Protein AF-A0A6H1ZLZ2-F1 (afdb_monomer_lite)

Radius of gyration: 14.37 Å; chains: 1; bounding box: 31×35×36 Å

Organism: NCBI:txid1070528

pLDDT: mean 92.05, std 7.66, range [61.09, 98.44]

Secondary structure (DSSP, 8-state):
--HHHHHTSSS--HHHHHHHHHHHT-TT--------SHHHHHHHHHHHHH-HHHHTTHHHHHHH-GGGHHHHHTHHHHHHHHHH-HHHHHHHHHHHHHHHHHHTT-EEEETTEEEETTTEEEE--

Structure (mmCIF, N/CA/C/O backbone):
data_AF-A0A6H1ZLZ2-F1
#
_entry.id   AF-A0A6H1ZLZ2-F1
#
loop_
_atom_site.group_PDB
_atom_site.id
_atom_site.type_symbol
_atom_site.label_atom_id
_atom_site.label_alt_id
_atom_site.label_comp_id
_atom_site.label_asym_id
_atom_site.label_entity_id
_atom_site.label_seq_id
_atom_site.pdbx_PDB_ins_code
_atom_site.Cartn_x
_atom_site.Cartn_y
_atom_site.Cartn_z
_atom_site.occupancy
_atom_site.B_iso_or_equiv
_atom_site.auth_seq_id
_atom_site.auth_comp_id
_atom_site.auth_asym_id
_atom_site.auth_atom_id
_atom_site.pdbx_PDB_model_num
ATOM 1 N N . MET A 1 1 ? 15.006 -2.082 -14.306 1.00 73.62 1 MET A N 1
ATOM 2 C CA . MET A 1 1 ? 15.284 -3.029 -13.199 1.00 73.62 1 MET A CA 1
ATOM 3 C C . MET A 1 1 ? 14.475 -4.294 -13.469 1.00 73.62 1 MET A C 1
ATOM 5 O O . MET A 1 1 ? 13.407 -4.161 -14.040 1.00 73.62 1 MET A O 1
ATOM 9 N N . ASN A 1 2 ? 14.964 -5.497 -13.156 1.00 89.00 2 ASN A N 1
ATOM 10 C CA . ASN A 1 2 ? 14.149 -6.720 -13.256 1.00 89.00 2 ASN A CA 1
ATOM 11 C C . ASN A 1 2 ? 13.244 -6.816 -12.007 1.00 89.00 2 ASN A C 1
ATOM 13 O O . ASN A 1 2 ? 13.766 -6.551 -10.922 1.00 89.00 2 ASN A O 1
ATOM 17 N N . PRO A 1 3 ? 11.953 -7.199 -12.106 1.00 87.44 3 PRO A N 1
ATOM 18 C CA . PRO A 1 3 ? 11.104 -7.479 -10.945 1.00 87.44 3 PRO A CA 1
ATOM 19 C C . PRO A 1 3 ? 11.759 -8.348 -9.868 1.00 87.44 3 PRO A C 1
ATOM 21 O O . PRO A 1 3 ? 11.570 -8.099 -8.680 1.00 87.44 3 PRO A O 1
ATOM 24 N N . ILE A 1 4 ? 12.569 -9.337 -10.252 1.00 89.88 4 ILE A N 1
ATOM 25 C CA . ILE A 1 4 ? 13.310 -10.182 -9.307 1.00 89.88 4 ILE A CA 1
ATOM 26 C C . ILE A 1 4 ? 14.272 -9.351 -8.440 1.00 89.88 4 ILE A C 1
ATOM 28 O O . ILE A 1 4 ? 14.399 -9.599 -7.247 1.00 89.88 4 ILE A O 1
ATOM 32 N N . ASN A 1 5 ? 14.903 -8.315 -8.997 1.00 90.19 5 ASN A N 1
ATOM 33 C CA . ASN A 1 5 ? 15.831 -7.473 -8.237 1.00 90.19 5 ASN A CA 1
ATOM 34 C C . ASN A 1 5 ? 15.117 -6.682 -7.137 1.00 90.19 5 ASN A C 1
ATOM 36 O O . ASN A 1 5 ? 15.742 -6.358 -6.130 1.00 90.19 5 ASN A O 1
ATOM 40 N N . TRP A 1 6 ? 13.831 -6.361 -7.333 1.00 92.31 6 TRP A N 1
ATOM 41 C CA . TRP A 1 6 ? 13.030 -5.741 -6.287 1.00 92.31 6 TRP A CA 1
ATOM 42 C C . TRP A 1 6 ? 12.853 -6.712 -5.126 1.00 92.31 6 TRP A C 1
ATOM 44 O O . TRP A 1 6 ? 13.272 -6.394 -4.022 1.00 92.31 6 TRP A O 1
ATOM 54 N N . ILE A 1 7 ? 12.313 -7.916 -5.369 1.00 90.38 7 ILE A N 1
ATOM 55 C CA . ILE A 1 7 ? 11.964 -8.862 -4.294 1.00 90.38 7 ILE A CA 1
ATOM 56 C C . ILE A 1 7 ? 13.180 -9.326 -3.473 1.00 90.38 7 ILE A C 1
ATOM 58 O O . ILE A 1 7 ? 13.039 -9.606 -2.282 1.00 90.38 7 ILE A O 1
ATOM 62 N N . THR A 1 8 ? 14.372 -9.358 -4.078 1.00 90.38 8 THR A N 1
ATOM 63 C CA . THR A 1 8 ? 15.643 -9.679 -3.404 1.00 90.38 8 THR A CA 1
ATOM 64 C C . THR A 1 8 ? 16.352 -8.461 -2.800 1.00 90.38 8 THR A C 1
ATOM 66 O O . THR A 1 8 ? 17.430 -8.606 -2.229 1.00 90.38 8 THR A O 1
ATOM 69 N N . GLY A 1 9 ? 15.809 -7.257 -2.979 1.00 89.94 9 GLY A N 1
ATOM 70 C CA . GLY A 1 9 ? 16.403 -6.001 -2.534 1.00 89.94 9 GLY A CA 1
ATOM 71 C C . GLY A 1 9 ? 16.010 -5.592 -1.112 1.00 89.94 9 GLY A C 1
ATOM 72 O O . GLY A 1 9 ? 15.078 -6.123 -0.504 1.00 89.94 9 GLY A O 1
ATOM 73 N N . ASN A 1 10 ? 16.708 -4.575 -0.601 1.00 90.00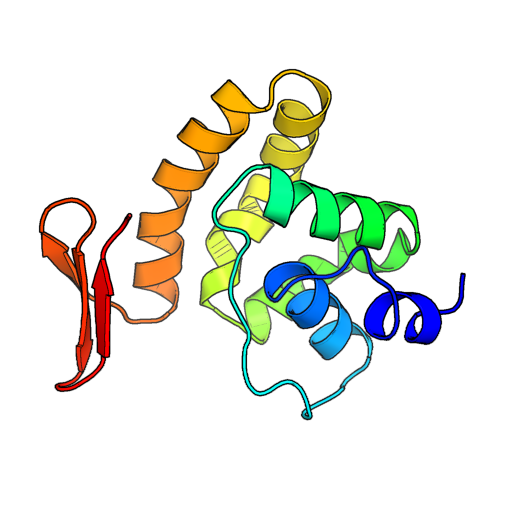 10 ASN A N 1
ATOM 74 C CA . ASN A 1 10 ? 16.496 -4.043 0.751 1.00 90.00 10 ASN A CA 1
ATOM 75 C C . ASN A 1 10 ? 15.359 -3.014 0.836 1.00 90.00 10 ASN A C 1
ATOM 77 O O . ASN A 1 10 ? 14.902 -2.703 1.930 1.00 90.00 10 ASN A O 1
ATOM 81 N N . ASP A 1 11 ? 14.890 -2.489 -0.298 1.00 90.56 11 ASP A N 1
ATOM 82 C CA . ASP A 1 11 ? 13.793 -1.515 -0.356 1.00 90.56 11 ASP A CA 1
ATOM 83 C C . ASP A 1 11 ? 12.421 -2.202 -0.475 1.00 90.56 11 ASP A C 1
ATOM 85 O O . ASP A 1 11 ? 11.548 -1.783 -1.228 1.00 90.56 11 ASP A O 1
ATOM 89 N N . THR A 1 12 ? 12.233 -3.309 0.248 1.00 92.00 12 THR A N 1
ATOM 90 C CA . THR A 1 12 ? 11.006 -4.116 0.208 1.00 92.00 12 THR A CA 1
ATOM 91 C C . THR A 1 12 ? 10.291 -4.159 1.550 1.00 92.00 12 THR A C 1
ATOM 93 O O . THR A 1 12 ? 10.847 -3.886 2.608 1.00 92.00 12 THR A O 1
ATOM 96 N N . GLY A 1 13 ? 9.013 -4.512 1.507 1.00 93.19 13 GLY A N 1
ATOM 97 C CA . GLY A 1 13 ? 8.192 -4.824 2.674 1.00 93.19 13 GLY A CA 1
ATOM 98 C C . GLY A 1 13 ? 6.923 -5.554 2.254 1.00 93.19 13 GLY A C 1
ATOM 99 O O . GLY A 1 13 ? 6.618 -5.589 1.061 1.00 93.19 13 GLY A O 1
ATOM 100 N N . ILE A 1 14 ? 6.201 -6.118 3.224 1.00 94.81 14 ILE A N 1
ATOM 101 C CA . ILE A 1 14 ? 5.021 -6.981 3.022 1.00 94.81 14 ILE A CA 1
ATOM 102 C C . ILE A 1 14 ? 4.070 -6.427 1.946 1.00 94.81 14 ILE A C 1
ATOM 104 O O . ILE A 1 14 ? 3.748 -7.131 0.994 1.00 94.81 14 ILE A O 1
ATOM 108 N N . SER A 1 15 ? 3.723 -5.142 2.017 1.00 96.00 15 SER A N 1
ATOM 109 C CA . SER A 1 15 ? 2.822 -4.494 1.058 1.00 96.00 15 SER A CA 1
ATOM 110 C C . SER A 1 15 ? 3.360 -4.431 -0.374 1.00 96.00 15 SER A C 1
ATOM 112 O O . SER A 1 15 ? 2.693 -4.857 -1.314 1.00 96.00 15 SER A O 1
ATOM 114 N N . SER A 1 16 ? 4.605 -3.991 -0.566 1.00 96.38 16 SER A N 1
ATOM 115 C CA . SER A 1 16 ? 5.234 -3.984 -1.899 1.00 96.38 16 SER A CA 1
ATOM 116 C C . SER A 1 16 ? 5.412 -5.400 -2.466 1.00 96.38 16 SER A C 1
ATOM 118 O O . SER A 1 16 ? 5.323 -5.608 -3.675 1.00 96.38 16 SER A O 1
ATOM 120 N N . LYS A 1 17 ? 5.641 -6.386 -1.587 1.00 95.31 17 LYS A N 1
ATOM 121 C CA . LYS A 1 17 ? 5.766 -7.796 -1.956 1.00 95.31 17 LYS A CA 1
ATOM 122 C C . LYS A 1 17 ? 4.422 -8.370 -2.396 1.00 95.31 17 LYS A C 1
ATOM 124 O O . LYS A 1 17 ? 4.404 -9.131 -3.352 1.00 95.31 17 LYS A O 1
ATOM 129 N N . ALA A 1 18 ? 3.316 -7.954 -1.779 1.00 95.81 18 ALA A N 1
ATOM 130 C CA . ALA A 1 18 ? 1.975 -8.352 -2.197 1.00 95.81 18 ALA A CA 1
ATOM 131 C C . ALA A 1 18 ? 1.665 -7.910 -3.639 1.00 95.81 18 ALA A C 1
ATOM 133 O O . ALA A 1 18 ? 1.261 -8.745 -4.447 1.00 95.81 18 ALA A O 1
ATOM 134 N N . ILE A 1 19 ? 1.948 -6.647 -3.999 1.00 96.62 19 ILE A N 1
ATOM 135 C CA . ILE A 1 19 ? 1.817 -6.164 -5.390 1.00 96.62 19 ILE A CA 1
ATOM 136 C C . ILE A 1 19 ? 2.659 -7.030 -6.327 1.00 96.62 19 ILE A C 1
ATOM 138 O O . ILE A 1 19 ? 2.157 -7.535 -7.327 1.00 96.62 19 ILE A O 1
ATOM 142 N N . TRP A 1 20 ? 3.937 -7.225 -5.991 1.00 96.12 20 TRP A N 1
ATOM 143 C CA . TRP A 1 20 ? 4.847 -8.037 -6.794 1.00 96.12 20 TRP A CA 1
ATOM 144 C C . TRP A 1 20 ? 4.323 -9.468 -6.987 1.00 96.12 20 TRP A C 1
ATOM 146 O O . TRP A 1 20 ? 4.366 -9.978 -8.103 1.00 96.12 20 TRP A O 1
ATOM 156 N N . SER A 1 21 ? 3.786 -10.092 -5.933 1.00 94.69 21 SER A N 1
ATOM 157 C CA . SER A 1 21 ? 3.250 -11.459 -5.967 1.00 94.69 21 SER A CA 1
ATOM 158 C C . SER A 1 21 ? 2.142 -11.591 -6.999 1.00 94.69 21 SER A C 1
ATOM 160 O O . SER A 1 21 ? 2.200 -12.471 -7.854 1.00 94.69 21 SER A O 1
ATOM 162 N N . VAL A 1 22 ? 1.173 -10.672 -6.959 1.00 95.50 22 VAL A N 1
ATOM 163 C CA . VAL A 1 22 ? 0.041 -10.655 -7.891 1.00 95.50 22 VAL A CA 1
ATOM 164 C C . VAL A 1 22 ? 0.525 -10.407 -9.318 1.00 95.50 22 VAL A C 1
ATOM 166 O O . VAL A 1 22 ? 0.183 -11.164 -10.222 1.00 95.50 22 VAL A O 1
ATOM 169 N N . MET A 1 23 ? 1.385 -9.404 -9.525 1.00 96.19 23 MET A N 1
ATOM 170 C CA . MET A 1 23 ? 1.870 -9.046 -10.865 1.00 96.19 23 MET A CA 1
ATOM 171 C C . MET A 1 23 ? 2.699 -10.152 -11.518 1.00 96.19 23 MET A C 1
ATOM 173 O O . MET A 1 23 ? 2.687 -10.283 -12.743 1.00 96.19 23 MET A O 1
ATOM 177 N N . MET A 1 24 ? 3.404 -10.942 -10.708 1.00 94.19 24 MET A N 1
ATOM 178 C CA . MET A 1 24 ? 4.229 -12.059 -11.161 1.00 94.19 24 MET A CA 1
ATOM 179 C C . MET A 1 24 ? 3.481 -13.399 -11.191 1.00 94.19 24 MET A C 1
ATOM 181 O O . MET A 1 24 ? 4.073 -14.390 -11.615 1.00 94.19 24 MET A O 1
ATOM 185 N N . GLY A 1 25 ? 2.221 -13.455 -10.740 1.00 92.44 25 GLY A N 1
ATOM 186 C CA . GLY A 1 25 ? 1.483 -14.714 -10.581 1.00 92.44 25 GLY A CA 1
ATOM 187 C C . GLY A 1 25 ? 2.177 -15.687 -9.623 1.00 92.44 25 GLY A C 1
ATOM 188 O O . GLY A 1 25 ? 2.162 -16.896 -9.843 1.00 92.44 25 GLY A O 1
ATOM 189 N N . ALA A 1 26 ? 2.872 -15.161 -8.613 1.00 84.56 26 ALA A N 1
ATOM 190 C CA . ALA A 1 26 ? 3.605 -15.956 -7.643 1.00 84.56 26 ALA A CA 1
ATOM 191 C C . ALA A 1 26 ? 2.707 -16.267 -6.439 1.00 84.56 26 ALA A C 1
ATOM 193 O O . ALA A 1 26 ? 2.398 -15.379 -5.648 1.00 84.56 26 ALA A O 1
ATOM 194 N N . ASP A 1 27 ? 2.363 -17.540 -6.252 1.00 70.00 27 ASP A N 1
ATOM 195 C CA . ASP A 1 27 ? 1.579 -18.020 -5.099 1.00 70.00 27 ASP A CA 1
ATOM 196 C C . ASP A 1 27 ? 2.423 -18.186 -3.816 1.00 70.00 27 ASP A C 1
ATOM 198 O O . ASP A 1 27 ? 1.971 -18.734 -2.813 1.00 70.00 27 ASP A O 1
ATOM 202 N N . THR A 1 28 ? 3.694 -17.774 -3.840 1.00 61.09 28 THR A N 1
ATOM 203 C CA . THR A 1 28 ? 4.691 -18.162 -2.830 1.00 61.09 28 THR A CA 1
ATOM 204 C C . THR A 1 28 ? 4.800 -17.216 -1.638 1.00 61.09 28 THR A C 1
ATOM 206 O O . THR A 1 28 ? 5.519 -17.530 -0.687 1.00 61.09 28 THR A O 1
ATOM 209 N N . ILE A 1 29 ? 4.126 -16.064 -1.655 1.00 68.62 29 ILE A N 1
ATOM 210 C CA . ILE A 1 29 ? 4.210 -15.090 -0.561 1.00 68.62 29 ILE A CA 1
ATOM 211 C C . ILE A 1 29 ? 3.082 -15.356 0.436 1.00 68.62 29 ILE A C 1
ATOM 213 O O . ILE A 1 29 ? 1.930 -15.008 0.198 1.00 68.62 29 ILE A O 1
ATOM 217 N N . SER A 1 30 ? 3.438 -15.982 1.563 1.00 69.44 30 SER A N 1
ATOM 218 C CA . SER A 1 30 ? 2.497 -16.356 2.628 1.00 69.44 30 SER A CA 1
ATOM 219 C C . SER A 1 30 ? 1.902 -15.156 3.365 1.00 69.44 30 SER A C 1
ATOM 221 O O . SER A 1 30 ? 0.764 -15.227 3.820 1.00 69.44 30 SER A O 1
ATOM 223 N N . ASP A 1 31 ? 2.658 -14.059 3.456 1.00 80.56 31 ASP A N 1
ATOM 224 C CA . ASP A 1 31 ? 2.264 -12.862 4.195 1.00 80.56 31 ASP A CA 1
ATOM 225 C C . ASP A 1 31 ? 2.019 -11.708 3.225 1.00 80.56 31 ASP A C 1
ATOM 227 O O . ASP A 1 31 ? 2.951 -11.142 2.645 1.00 80.56 31 ASP A O 1
ATOM 231 N N . THR A 1 32 ? 0.749 -11.345 3.065 1.00 89.31 32 THR A N 1
ATOM 232 C CA . THR A 1 32 ? 0.317 -10.178 2.295 1.00 89.31 32 THR A CA 1
ATOM 233 C C . THR A 1 32 ? -0.478 -9.247 3.197 1.00 89.31 32 THR A C 1
ATOM 235 O O . THR A 1 32 ? -1.285 -9.679 4.017 1.00 89.31 32 THR A O 1
ATOM 238 N N . ASP A 1 33 ? -0.227 -7.950 3.070 1.00 93.81 33 ASP A N 1
ATOM 239 C CA . ASP A 1 33 ? -0.979 -6.924 3.780 1.00 93.81 33 ASP A CA 1
ATOM 240 C C . ASP A 1 33 ? -0.898 -5.600 3.014 1.00 93.81 33 ASP A C 1
ATOM 242 O O . ASP A 1 33 ? -0.036 -5.425 2.153 1.00 93.81 33 ASP A O 1
ATOM 246 N N . VAL A 1 34 ? -1.804 -4.680 3.310 1.00 96.50 34 VAL A N 1
ATOM 247 C CA . VAL A 1 34 ? -1.787 -3.304 2.804 1.00 96.50 34 VAL A CA 1
ATOM 248 C C . VAL A 1 34 ? -0.668 -2.486 3.468 1.00 96.50 34 VAL A C 1
ATOM 250 O O . VAL A 1 34 ? -0.168 -2.884 4.522 1.00 96.50 34 VAL A O 1
ATOM 253 N N . PRO A 1 35 ? -0.217 -1.358 2.885 1.00 97.19 35 PRO A N 1
ATOM 254 C CA . PRO A 1 35 ? 0.692 -0.453 3.587 1.00 97.19 35 PRO A CA 1
ATOM 255 C C . PRO A 1 35 ? 0.00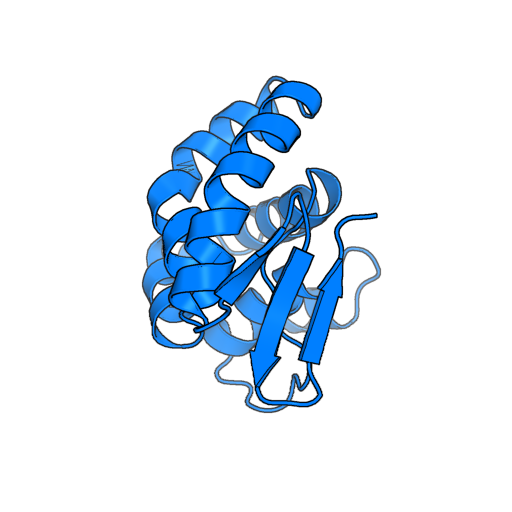1 0.183 4.804 1.00 97.19 35 PRO A C 1
ATOM 257 O O . PRO A 1 35 ? -1.088 0.727 4.666 1.00 97.19 35 PRO A O 1
ATOM 260 N N . HIS A 1 36 ? 0.623 0.147 5.986 1.00 94.44 36 HIS A N 1
ATOM 261 C CA . HIS A 1 36 ? 0.033 0.701 7.219 1.00 94.44 36 HIS A CA 1
ATOM 262 C C . HIS A 1 36 ? 0.484 2.134 7.507 1.00 94.44 36 HIS A C 1
ATOM 264 O O . HIS A 1 36 ? -0.189 2.860 8.238 1.00 94.44 36 HIS A O 1
ATOM 270 N N . ASP A 1 37 ? 1.608 2.549 6.925 1.00 95.62 37 ASP A N 1
ATOM 271 C CA . ASP A 1 37 ? 2.187 3.874 7.115 1.00 95.62 37 ASP A CA 1
ATOM 272 C C . ASP A 1 37 ? 2.794 4.453 5.810 1.00 95.62 37 ASP A C 1
ATOM 274 O O . ASP A 1 37 ? 2.927 3.749 4.798 1.00 95.62 37 ASP A O 1
ATOM 278 N N . PRO A 1 38 ? 3.178 5.745 5.795 1.00 97.06 38 PRO A N 1
ATOM 279 C CA . PRO A 1 38 ? 3.832 6.372 4.648 1.00 97.06 38 PRO A CA 1
ATOM 280 C C . PRO A 1 38 ? 5.121 5.691 4.176 1.00 97.06 38 PRO A C 1
ATOM 282 O O . PRO A 1 38 ? 5.464 5.793 2.997 1.00 97.06 38 PRO A O 1
ATOM 285 N N . ALA A 1 39 ? 5.867 5.016 5.055 1.00 96.50 39 ALA A N 1
ATOM 286 C CA . ALA A 1 39 ? 7.089 4.318 4.671 1.00 96.50 39 ALA A CA 1
ATOM 287 C C . ALA A 1 39 ? 6.763 3.019 3.918 1.00 96.50 39 ALA A C 1
ATOM 289 O O . ALA A 1 39 ? 7.407 2.719 2.906 1.00 96.50 39 ALA A O 1
ATOM 290 N N . ASP A 1 40 ? 5.747 2.278 4.364 1.00 97.12 40 ASP A N 1
ATOM 291 C CA . ASP A 1 40 ? 5.179 1.127 3.665 1.00 97.12 40 ASP A CA 1
ATOM 292 C C . ASP A 1 40 ? 4.625 1.528 2.297 1.00 97.12 40 ASP A C 1
ATOM 294 O O . ASP A 1 40 ? 4.920 0.876 1.288 1.00 97.12 40 ASP A O 1
ATOM 298 N N . PHE A 1 41 ? 3.849 2.617 2.251 1.00 98.06 41 PHE A N 1
ATOM 299 C CA . PHE A 1 41 ? 3.327 3.157 0.999 1.00 98.06 41 PHE A CA 1
ATOM 300 C C . PHE A 1 41 ? 4.464 3.587 0.075 1.00 98.06 41 PHE A C 1
ATOM 302 O O . PHE A 1 41 ? 4.466 3.233 -1.099 1.00 98.06 41 PHE A O 1
ATOM 30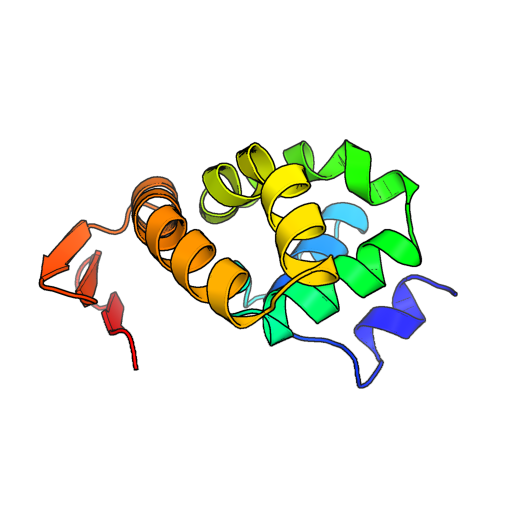9 N N . GLY A 1 42 ? 5.487 4.258 0.607 1.00 97.56 42 GLY A N 1
ATOM 310 C CA . GLY A 1 42 ? 6.651 4.695 -0.157 1.00 97.56 42 GLY A CA 1
ATOM 311 C C . GLY A 1 42 ? 7.374 3.552 -0.872 1.00 97.56 42 GLY A C 1
ATOM 312 O O . GLY A 1 42 ? 7.824 3.730 -2.005 1.00 97.56 42 GLY A O 1
ATOM 313 N N . ARG A 1 43 ? 7.447 2.360 -0.262 1.00 97.88 43 ARG A N 1
ATOM 314 C CA . ARG A 1 43 ? 7.995 1.164 -0.928 1.00 97.88 43 ARG A CA 1
ATOM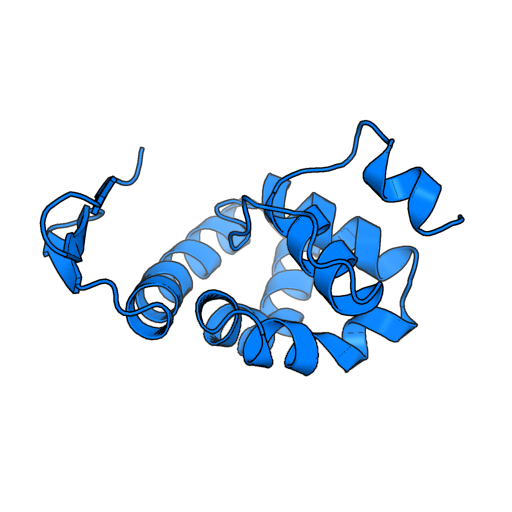 315 C C . ARG A 1 43 ? 7.102 0.701 -2.079 1.00 97.88 43 ARG A C 1
ATOM 317 O O . ARG A 1 43 ? 7.608 0.416 -3.159 1.00 97.88 43 ARG A O 1
ATOM 324 N N . CYS A 1 44 ? 5.782 0.688 -1.895 1.00 98.00 44 CYS A N 1
ATOM 325 C CA . CYS A 1 44 ? 4.840 0.378 -2.977 1.00 98.00 44 CYS A CA 1
ATOM 326 C C . CYS A 1 44 ? 4.927 1.400 -4.121 1.00 98.00 44 CYS A C 1
ATOM 328 O O . CYS A 1 44 ? 5.000 1.029 -5.288 1.00 98.00 44 CYS A O 1
ATOM 330 N N . TYR A 1 45 ? 4.981 2.686 -3.784 1.00 97.94 45 TYR A N 1
ATOM 331 C CA . TYR A 1 45 ? 5.111 3.786 -4.732 1.00 97.94 45 TYR A CA 1
ATOM 332 C C . TYR A 1 45 ? 6.389 3.661 -5.571 1.00 97.94 45 TYR A C 1
ATOM 334 O O . TYR A 1 45 ? 6.331 3.715 -6.799 1.00 97.94 45 TYR A O 1
ATOM 342 N N . ARG A 1 46 ? 7.548 3.424 -4.940 1.00 97.44 46 ARG A N 1
ATOM 343 C CA . ARG A 1 46 ? 8.820 3.243 -5.660 1.00 97.44 46 ARG A CA 1
ATOM 344 C C . ARG A 1 46 ? 8.815 2.002 -6.551 1.00 97.44 46 ARG A C 1
ATOM 346 O O . ARG A 1 46 ? 9.324 2.083 -7.667 1.00 97.44 46 ARG A O 1
ATOM 353 N N . LEU A 1 47 ? 8.186 0.905 -6.117 1.00 97.50 47 LEU A N 1
ATOM 354 C CA . LEU A 1 47 ? 7.974 -0.265 -6.973 1.00 97.50 47 LEU A CA 1
ATOM 355 C C . LEU A 1 47 ? 7.198 0.111 -8.243 1.00 97.50 47 LEU A C 1
ATOM 357 O O . LEU A 1 47 ? 7.642 -0.188 -9.347 1.00 97.50 47 LEU A O 1
ATOM 361 N N . LEU A 1 48 ? 6.065 0.798 -8.101 1.00 97.75 48 LEU A N 1
ATOM 362 C CA . LEU A 1 48 ? 5.214 1.169 -9.236 1.00 97.75 48 LEU A CA 1
ATOM 363 C C . LEU A 1 48 ? 5.843 2.242 -10.132 1.00 97.75 48 LEU A C 1
ATOM 365 O O . LEU A 1 48 ? 5.561 2.277 -11.324 1.00 97.75 48 LEU A O 1
ATOM 369 N N . LYS A 1 49 ? 6.744 3.083 -9.612 1.00 96.62 49 LYS A N 1
ATOM 370 C CA . LYS A 1 49 ? 7.565 3.970 -10.454 1.00 96.62 49 LYS A CA 1
ATOM 371 C C . LYS A 1 49 ? 8.586 3.203 -11.294 1.00 96.62 49 LYS A C 1
ATOM 373 O O . LYS A 1 49 ? 8.912 3.649 -12.390 1.00 96.62 49 LYS A O 1
ATOM 378 N N . LEU A 1 50 ? 9.095 2.073 -10.797 1.00 96.31 50 LEU A N 1
ATOM 379 C CA . LEU A 1 50 ? 10.003 1.205 -11.553 1.00 96.31 50 LEU A CA 1
ATOM 380 C C . LEU A 1 50 ? 9.271 0.361 -12.606 1.00 96.31 50 LEU A C 1
ATOM 382 O O . LEU A 1 50 ? 9.877 0.051 -13.632 1.00 96.31 50 LEU A O 1
ATOM 386 N N . PHE A 1 51 ? 8.004 0.021 -12.355 1.00 96.31 51 PHE A N 1
ATOM 387 C CA . PHE A 1 51 ? 7.135 -0.782 -13.226 1.00 96.31 51 PHE A CA 1
ATOM 388 C C . PHE A 1 51 ? 5.783 -0.072 -13.439 1.00 96.31 51 PHE A C 1
ATOM 390 O O . PHE A 1 51 ? 4.763 -0.485 -12.874 1.00 96.31 51 PHE A O 1
ATOM 397 N N . PRO A 1 52 ? 5.753 1.034 -14.206 1.00 96.44 52 PRO A N 1
ATOM 398 C CA . PRO A 1 52 ? 4.559 1.869 -14.364 1.00 96.44 52 PRO A CA 1
ATOM 399 C C . PRO A 1 52 ? 3.369 1.127 -14.983 1.00 96.44 52 PRO A C 1
ATOM 401 O O . PRO A 1 52 ? 2.220 1.484 -14.733 1.00 96.44 52 PRO A O 1
ATOM 404 N N . GLU A 1 53 ? 3.606 0.060 -15.742 1.00 96.50 53 GLU A N 1
ATOM 405 C CA . GLU A 1 53 ? 2.560 -0.798 -16.294 1.00 96.50 53 GLU A CA 1
ATOM 406 C C . GLU A 1 53 ? 1.743 -1.530 -15.215 1.00 96.50 53 GLU A C 1
ATOM 408 O O . GLU A 1 53 ? 0.594 -1.895 -15.458 1.00 96.50 53 GLU A O 1
ATOM 413 N N . TRP A 1 54 ? 2.286 -1.711 -14.007 1.00 97.81 54 TRP A N 1
ATOM 414 C CA . TRP A 1 54 ? 1.572 -2.340 -12.888 1.00 97.81 54 TRP A CA 1
ATOM 415 C C . TRP A 1 54 ? 0.636 -1.374 -12.170 1.00 97.81 54 TRP A C 1
ATOM 417 O O . TRP A 1 54 ? -0.341 -1.799 -11.558 1.00 97.81 54 TRP A O 1
ATOM 427 N N . ARG A 1 55 ? 0.886 -0.065 -12.270 1.00 97.38 55 ARG A N 1
ATOM 428 C CA . ARG A 1 55 ? 0.074 0.961 -11.606 1.00 97.38 55 ARG A CA 1
ATOM 429 C C . ARG A 1 55 ? -1.383 0.948 -12.077 1.00 97.38 55 ARG A C 1
ATOM 431 O O . ARG A 1 55 ? -2.281 1.172 -11.269 1.00 97.38 55 ARG A O 1
ATOM 438 N N . ASN A 1 56 ? -1.604 0.644 -13.356 1.00 95.06 56 ASN A N 1
ATOM 439 C CA . ASN A 1 56 ? -2.934 0.520 -13.968 1.00 95.06 56 ASN A CA 1
ATOM 440 C C . ASN A 1 56 ? -3.573 -0.860 -13.757 1.00 95.06 56 ASN A C 1
ATOM 442 O O . ASN A 1 56 ? -4.689 -1.094 -14.204 1.00 95.06 56 ASN A O 1
ATOM 446 N N . ARG A 1 57 ? -2.856 -1.782 -13.109 1.00 98.00 57 ARG A N 1
ATOM 447 C CA . ARG A 1 57 ? -3.292 -3.155 -12.836 1.00 98.00 57 ARG A CA 1
ATOM 448 C C . ARG A 1 57 ? -3.544 -3.394 -11.351 1.00 98.00 57 ARG A C 1
ATOM 450 O O . ARG A 1 57 ? -3.793 -4.522 -10.952 1.00 98.00 57 ARG A O 1
ATOM 457 N N . LEU A 1 58 ? -3.490 -2.356 -10.513 1.00 98.19 58 LEU A N 1
ATOM 458 C CA . LEU A 1 58 ? -3.733 -2.490 -9.074 1.00 98.19 58 LEU A CA 1
ATOM 459 C C . LEU A 1 58 ? -5.115 -3.076 -8.744 1.00 98.19 58 LEU A C 1
ATOM 461 O O . LEU A 1 58 ? -5.267 -3.699 -7.696 1.00 98.19 58 LEU A O 1
ATOM 465 N N . ASP A 1 59 ? -6.083 -2.978 -9.655 1.00 97.88 59 ASP A N 1
ATOM 466 C CA . ASP A 1 59 ? -7.370 -3.668 -9.535 1.00 97.88 59 ASP A CA 1
ATOM 467 C C . ASP A 1 59 ? -7.219 -5.199 -9.466 1.00 97.88 59 ASP A C 1
ATOM 469 O O . ASP A 1 59 ? -7.981 -5.858 -8.762 1.00 97.88 59 ASP A O 1
ATOM 473 N N . GLU A 1 60 ? -6.200 -5.781 -10.110 1.00 97.81 60 GLU A N 1
ATOM 474 C CA . GLU A 1 60 ? -5.868 -7.208 -9.978 1.00 97.81 60 GLU A CA 1
ATOM 475 C C . GLU A 1 60 ? -5.420 -7.542 -8.548 1.00 97.81 60 GLU A C 1
ATOM 477 O O . GLU A 1 60 ? -5.753 -8.604 -8.022 1.00 97.81 60 GLU A O 1
ATOM 482 N N . VAL A 1 61 ? -4.712 -6.617 -7.886 1.00 96.81 61 VAL A N 1
ATOM 483 C CA . VAL A 1 61 ? -4.299 -6.772 -6.482 1.00 96.81 61 VAL A CA 1
ATOM 484 C C . VAL A 1 61 ? -5.517 -6.717 -5.570 1.00 96.81 61 VAL A C 1
ATOM 486 O O . VAL A 1 61 ? -5.655 -7.574 -4.704 1.00 96.81 61 VAL A O 1
ATOM 489 N N . ALA A 1 62 ? -6.427 -5.764 -5.784 1.00 96.88 62 ALA A N 1
ATOM 490 C CA . ALA A 1 62 ? -7.675 -5.675 -5.026 1.00 96.88 62 ALA A CA 1
ATOM 491 C C . ALA A 1 62 ? -8.591 -6.891 -5.240 1.00 96.88 62 ALA A C 1
ATOM 493 O O . ALA A 1 62 ? -9.247 -7.336 -4.298 1.00 96.88 62 ALA A O 1
ATOM 494 N N . ALA A 1 63 ? -8.619 -7.449 -6.453 1.00 95.81 63 ALA A N 1
ATOM 495 C CA . ALA A 1 63 ? -9.378 -8.656 -6.761 1.00 95.81 63 ALA A CA 1
ATOM 496 C C . ALA A 1 63 ? -8.801 -9.898 -6.062 1.00 95.81 63 ALA A C 1
ATOM 498 O O . ALA A 1 63 ? -9.560 -10.713 -5.539 1.00 95.81 63 ALA A O 1
ATOM 499 N N . ALA A 1 64 ? -7.472 -10.035 -6.027 1.00 94.56 64 ALA A N 1
ATOM 500 C CA . ALA A 1 64 ? -6.797 -11.144 -5.353 1.00 94.56 64 ALA A CA 1
ATOM 501 C C . ALA A 1 64 ? -6.801 -11.001 -3.820 1.00 94.56 64 ALA A C 1
ATOM 503 O O . ALA A 1 64 ? -6.889 -11.995 -3.101 1.00 94.56 64 ALA A O 1
ATOM 504 N N . LEU A 1 65 ? -6.707 -9.768 -3.316 1.00 94.19 65 LEU A N 1
ATOM 505 C CA . LEU A 1 65 ? -6.569 -9.431 -1.902 1.00 94.19 65 LEU A CA 1
ATOM 506 C C . LEU A 1 65 ? -7.611 -8.362 -1.530 1.00 94.19 65 LEU A C 1
ATOM 508 O O . LEU A 1 65 ? -7.297 -7.171 -1.572 1.00 94.19 65 LEU A O 1
ATOM 512 N N . PRO A 1 66 ? -8.831 -8.744 -1.103 1.00 95.12 66 PRO A N 1
ATOM 513 C CA . PRO A 1 66 ? -9.926 -7.798 -0.857 1.00 95.12 66 PRO A CA 1
ATOM 514 C C . PRO A 1 66 ? -9.575 -6.640 0.088 1.00 95.12 66 PRO A C 1
ATOM 516 O O . PRO A 1 66 ? -10.074 -5.528 -0.084 1.00 95.12 66 PRO A O 1
ATOM 519 N N . LYS A 1 67 ? -8.649 -6.871 1.033 1.00 95.88 67 LYS A N 1
ATOM 520 C CA . LYS A 1 67 ? -8.097 -5.844 1.932 1.00 95.88 67 LYS A CA 1
ATOM 521 C C . LYS A 1 67 ? -7.561 -4.612 1.193 1.00 95.88 67 LYS A C 1
ATOM 523 O O . LYS A 1 67 ? -7.612 -3.517 1.737 1.00 95.88 67 LYS A O 1
ATOM 528 N N . TRP A 1 68 ? -7.054 -4.779 -0.029 1.00 97.88 68 TRP A N 1
ATOM 529 C CA . TRP A 1 68 ? -6.469 -3.711 -0.843 1.00 97.88 68 TRP A CA 1
ATOM 530 C C . TRP A 1 68 ? -7.502 -2.800 -1.508 1.00 97.88 68 TRP A C 1
ATOM 532 O O . TRP A 1 68 ? -7.149 -1.683 -1.881 1.00 97.88 68 TRP A O 1
ATOM 542 N N . GLY A 1 69 ? -8.761 -3.232 -1.642 1.00 98.00 69 GLY A N 1
ATOM 543 C CA . GLY A 1 69 ? -9.792 -2.513 -2.400 1.00 98.00 69 GLY A CA 1
ATOM 544 C C . GLY A 1 69 ? -9.904 -1.018 -2.068 1.00 98.00 69 GLY A C 1
ATOM 545 O O . GLY A 1 69 ? -9.801 -0.197 -2.981 1.00 98.00 69 GLY A O 1
ATOM 546 N N . PRO A 1 70 ? -10.050 -0.627 -0.788 1.00 98.38 70 PRO A N 1
ATOM 547 C CA . PRO A 1 70 ? -10.171 0.785 -0.419 1.00 98.38 70 PRO A CA 1
ATOM 548 C C . PRO A 1 70 ? -8.926 1.621 -0.735 1.00 98.38 70 PRO A C 1
ATOM 550 O O . PRO A 1 70 ? -9.056 2.764 -1.163 1.00 98.38 70 PRO A O 1
ATOM 553 N N . MET A 1 71 ? -7.720 1.067 -0.578 1.00 98.31 71 MET A N 1
ATOM 554 C CA . MET A 1 71 ? -6.485 1.787 -0.917 1.00 98.31 71 MET A CA 1
ATOM 555 C C . MET A 1 71 ? -6.256 1.884 -2.421 1.00 98.31 71 MET A C 1
ATOM 557 O O . MET A 1 71 ? -5.776 2.909 -2.889 1.00 98.31 71 MET A O 1
ATOM 561 N N . VAL A 1 72 ? -6.609 0.850 -3.188 1.00 98.31 72 VAL A N 1
ATOM 562 C CA . VAL A 1 72 ? -6.543 0.896 -4.657 1.00 98.31 72 VAL A CA 1
ATOM 563 C C . VAL A 1 72 ? -7.506 1.951 -5.199 1.00 98.31 72 VAL A C 1
ATOM 565 O O . VAL A 1 72 ? -7.114 2.746 -6.052 1.00 98.31 72 VAL A O 1
ATOM 568 N N . ARG A 1 73 ? -8.720 2.034 -4.640 1.00 98.38 73 ARG A N 1
ATOM 569 C CA . ARG A 1 73 ? -9.703 3.074 -4.975 1.00 98.38 73 ARG A CA 1
ATOM 570 C C . ARG A 1 73 ? -9.151 4.488 -4.771 1.00 98.38 73 ARG A C 1
ATOM 572 O O . ARG A 1 73 ? -9.363 5.347 -5.617 1.00 98.38 73 ARG A O 1
ATOM 579 N N . GLU A 1 74 ? -8.436 4.721 -3.673 1.00 98.44 74 GLU A N 1
ATOM 580 C CA . GLU A 1 74 ? -7.891 6.038 -3.310 1.00 98.44 74 GLU A CA 1
ATOM 581 C C . GLU A 1 74 ? -6.417 6.232 -3.698 1.00 98.44 74 GLU A C 1
ATOM 583 O O . GLU A 1 74 ? -5.759 7.159 -3.217 1.00 98.44 74 GLU A O 1
ATOM 588 N N . TRP A 1 75 ? -5.866 5.367 -4.552 1.00 98.44 75 TRP A N 1
ATOM 589 C CA . TRP A 1 75 ? -4.421 5.305 -4.759 1.00 98.44 75 TRP A CA 1
ATOM 590 C C . TRP A 1 75 ? -3.836 6.621 -5.283 1.00 98.44 75 TRP A C 1
ATOM 592 O O . TRP A 1 75 ? -2.803 7.071 -4.796 1.00 98.44 75 TRP A O 1
ATOM 602 N N . GLU A 1 76 ? -4.508 7.277 -6.233 1.00 98.06 76 GLU A N 1
ATOM 603 C CA . GLU A 1 76 ? -4.071 8.577 -6.770 1.00 98.06 76 GLU A CA 1
ATOM 604 C C . GLU A 1 76 ? -4.027 9.664 -5.682 1.00 98.06 76 GLU A C 1
ATOM 606 O O . GLU A 1 76 ? -3.067 10.435 -5.599 1.00 98.06 76 GLU A O 1
ATOM 611 N N . THR A 1 77 ? -5.020 9.684 -4.789 1.00 98.00 77 THR A N 1
ATOM 612 C CA . THR A 1 77 ? -5.036 10.578 -3.624 1.00 98.00 77 THR A CA 1
ATOM 613 C C . THR A 1 77 ? -3.831 10.307 -2.724 1.00 98.00 77 THR A C 1
ATOM 615 O O . THR A 1 77 ? -3.148 11.244 -2.306 1.00 98.00 77 THR A O 1
ATOM 618 N N . MET A 1 78 ? -3.523 9.033 -2.462 1.00 98.31 78 MET A N 1
ATOM 619 C CA . MET A 1 78 ? -2.373 8.637 -1.645 1.00 98.31 78 MET A CA 1
ATOM 620 C C . MET A 1 78 ? -1.036 9.028 -2.289 1.00 98.31 78 MET A C 1
ATOM 622 O O . MET A 1 78 ? -0.159 9.527 -1.588 1.00 98.31 78 MET A O 1
ATOM 626 N N . GLU A 1 79 ? -0.884 8.881 -3.609 1.00 97.62 79 GLU A N 1
ATOM 627 C CA . GLU A 1 79 ? 0.303 9.341 -4.351 1.00 97.62 79 GLU A CA 1
ATOM 628 C C . GLU A 1 79 ? 0.498 10.854 -4.204 1.00 97.62 79 GLU A C 1
ATOM 630 O O . GLU A 1 79 ? 1.584 11.315 -3.849 1.00 97.62 79 GLU A O 1
ATOM 635 N N . CYS A 1 80 ? -0.575 11.622 -4.401 1.00 97.50 80 CYS A N 1
ATOM 636 C CA . CYS A 1 80 ? -0.564 13.076 -4.275 1.00 97.50 80 CYS A CA 1
ATOM 637 C C . CYS A 1 80 ? -0.201 13.537 -2.854 1.00 97.50 80 CYS A C 1
ATOM 639 O O . CYS A 1 80 ? 0.545 14.503 -2.687 1.00 97.50 80 CYS A O 1
ATOM 641 N N . LEU A 1 81 ? -0.708 12.853 -1.824 1.00 97.56 81 LEU A N 1
ATOM 642 C CA . LEU A 1 81 ? -0.368 13.141 -0.430 1.00 97.56 81 LEU A CA 1
ATOM 643 C C . LEU A 1 81 ? 1.075 12.752 -0.105 1.00 97.56 81 LEU A C 1
ATOM 645 O O . LEU A 1 81 ? 1.776 13.537 0.524 1.00 97.56 81 LEU A O 1
ATOM 649 N N . TYR A 1 82 ? 1.543 11.594 -0.575 1.00 97.12 82 TYR A N 1
ATOM 650 C CA . TYR A 1 82 ? 2.913 11.126 -0.353 1.00 97.12 82 TYR A CA 1
ATOM 651 C C . TYR A 1 82 ? 3.967 12.109 -0.869 1.00 97.12 82 TYR A C 1
ATOM 653 O O . TYR A 1 82 ? 4.966 12.357 -0.198 1.00 97.12 82 TYR A O 1
ATOM 661 N N . GLU A 1 83 ? 3.731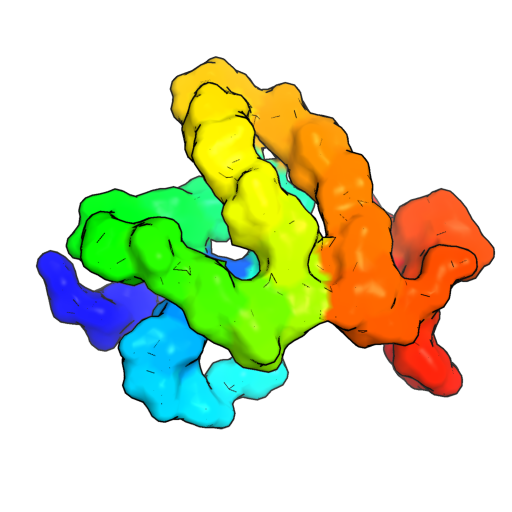 12.688 -2.046 1.00 95.62 83 GLU A N 1
ATOM 662 C CA . GLU A 1 83 ? 4.638 13.662 -2.660 1.00 95.62 83 GLU A CA 1
ATOM 663 C C . GLU A 1 83 ? 4.638 15.026 -1.946 1.00 95.62 83 GLU A C 1
ATOM 665 O O . GLU A 1 83 ? 5.580 15.801 -2.113 1.00 95.62 83 GLU A O 1
ATOM 670 N N . LYS A 1 84 ? 3.604 15.332 -1.149 1.00 94.56 84 LYS A N 1
ATOM 671 C CA . LYS A 1 84 ? 3.425 16.632 -0.481 1.00 94.56 84 LYS A CA 1
ATOM 672 C C . LYS A 1 84 ? 3.769 16.604 1.002 1.00 94.56 84 LYS A C 1
ATOM 674 O O . LYS A 1 84 ? 4.511 17.464 1.467 1.00 94.56 84 LYS A O 1
ATOM 679 N N . ASP A 1 85 ? 3.181 15.669 1.744 1.00 91.06 85 ASP A N 1
ATOM 680 C CA . ASP A 1 85 ? 3.295 15.575 3.195 1.00 91.06 85 ASP A CA 1
ATOM 681 C C . ASP A 1 85 ? 2.969 14.161 3.700 1.00 91.06 85 ASP A C 1
ATOM 683 O O . ASP A 1 85 ? 1.824 13.699 3.681 1.00 91.06 85 ASP A O 1
ATOM 687 N N . ALA A 1 86 ? 3.994 13.493 4.231 1.00 85.56 86 ALA A N 1
ATOM 688 C CA . ALA A 1 86 ? 3.863 12.162 4.804 1.00 85.56 86 ALA A CA 1
ATOM 689 C C . ALA A 1 86 ? 2.942 12.127 6.039 1.00 85.56 86 ALA A C 1
ATOM 691 O O . ALA A 1 86 ? 2.294 11.106 6.266 1.00 85.56 86 ALA A O 1
ATOM 692 N N . ALA A 1 87 ? 2.847 13.208 6.825 1.00 88.69 87 ALA A N 1
ATOM 693 C CA . ALA A 1 87 ? 1.975 13.235 8.000 1.00 88.69 87 ALA A CA 1
ATOM 694 C C . ALA A 1 87 ? 0.494 13.197 7.592 1.00 88.69 87 ALA A C 1
ATOM 696 O O . ALA A 1 87 ? -0.258 12.345 8.065 1.00 88.69 87 ALA A O 1
ATOM 697 N N . THR A 1 88 ? 0.095 14.040 6.635 1.00 94.00 88 THR A N 1
ATOM 698 C CA . THR A 1 88 ? -1.270 14.029 6.084 1.00 94.00 88 THR A CA 1
ATOM 699 C C . THR A 1 88 ? -1.618 12.690 5.422 1.00 94.00 88 THR A C 1
ATOM 701 O O . THR A 1 88 ? -2.752 12.219 5.539 1.00 94.00 88 THR A O 1
ATOM 704 N N . LEU A 1 89 ? -0.655 12.044 4.751 1.00 96.75 89 LEU A N 1
ATOM 705 C CA . LEU A 1 89 ? -0.859 10.704 4.194 1.00 96.75 89 LEU A CA 1
ATOM 706 C C . LEU A 1 89 ? -1.182 9.677 5.285 1.00 96.75 89 LEU A C 1
ATOM 708 O O . LEU A 1 89 ? -2.102 8.883 5.100 1.00 96.75 89 LEU A O 1
ATOM 712 N N . TYR A 1 90 ? -0.458 9.688 6.407 1.00 95.06 90 TYR A N 1
ATOM 713 C CA . TYR A 1 90 ? -0.707 8.748 7.502 1.00 95.06 90 TYR A CA 1
ATOM 714 C C . TYR A 1 90 ? -2.154 8.849 7.998 1.00 95.06 90 TYR A C 1
ATOM 716 O O . TYR A 1 90 ? -2.870 7.848 8.010 1.00 95.06 90 TYR A O 1
ATOM 724 N N . ASP A 1 91 ? -2.623 10.060 8.307 1.00 94.31 91 ASP A N 1
ATOM 725 C CA . ASP A 1 91 ? -3.994 10.287 8.781 1.00 94.31 91 ASP A CA 1
ATOM 726 C C . ASP A 1 91 ? -5.052 9.854 7.759 1.00 94.31 91 ASP A C 1
ATOM 728 O O . ASP A 1 91 ? -6.128 9.370 8.121 1.00 94.31 91 ASP A O 1
ATOM 732 N N . PHE A 1 92 ? -4.763 10.029 6.469 1.00 96.44 92 PHE A N 1
ATOM 733 C CA . PHE A 1 92 ? -5.639 9.576 5.397 1.00 96.44 92 PHE A CA 1
ATOM 734 C C . PHE A 1 92 ? -5.690 8.045 5.315 1.00 96.44 92 PHE A C 1
ATOM 736 O O . PHE A 1 92 ? -6.776 7.465 5.287 1.00 96.44 92 PHE A O 1
ATOM 743 N N . MET A 1 93 ? -4.535 7.379 5.366 1.00 96.12 93 MET A N 1
ATOM 744 C CA . MET A 1 93 ? -4.442 5.918 5.355 1.00 96.12 93 MET A CA 1
ATOM 745 C C . MET A 1 93 ? -5.161 5.290 6.548 1.00 96.12 93 MET A C 1
ATOM 747 O O . MET A 1 93 ? -5.885 4.314 6.366 1.00 96.12 93 MET A O 1
ATOM 751 N N . GLN A 1 94 ? -5.046 5.870 7.747 1.00 91.88 94 GLN A N 1
ATOM 752 C CA . GLN A 1 94 ? -5.731 5.357 8.939 1.00 91.88 94 GLN A CA 1
ATOM 753 C C . GLN A 1 94 ? -7.259 5.334 8.785 1.00 91.88 94 GLN A C 1
ATOM 755 O O . GLN A 1 94 ? -7.913 4.427 9.298 1.00 91.88 94 GLN A O 1
ATOM 760 N N . LYS A 1 95 ? -7.841 6.275 8.030 1.00 93.62 95 LYS A N 1
ATOM 761 C CA . LYS A 1 95 ? -9.283 6.265 7.722 1.00 93.62 95 LYS A CA 1
ATOM 762 C C . LYS A 1 95 ? -9.652 5.107 6.795 1.00 93.62 95 LYS A C 1
ATOM 764 O O . LYS A 1 95 ? -10.671 4.457 7.010 1.00 93.62 95 LYS A O 1
ATOM 769 N N . LEU A 1 96 ? -8.803 4.816 5.809 1.00 96.06 96 LEU A N 1
ATOM 770 C CA . LEU A 1 96 ? -9.008 3.705 4.875 1.00 96.06 96 LEU A CA 1
ATOM 771 C C . LEU A 1 96 ? -8.780 2.341 5.519 1.00 96.06 96 LEU A C 1
ATOM 773 O O . LEU A 1 96 ? -9.409 1.368 5.105 1.00 96.06 96 LEU A O 1
ATOM 777 N N . MET A 1 97 ? -7.918 2.253 6.537 1.00 93.62 97 MET A N 1
ATOM 778 C CA . MET A 1 97 ? -7.631 0.993 7.226 1.00 93.62 97 MET A CA 1
ATOM 779 C C . MET A 1 97 ? -8.900 0.320 7.748 1.00 93.62 97 MET A C 1
ATOM 781 O O . MET A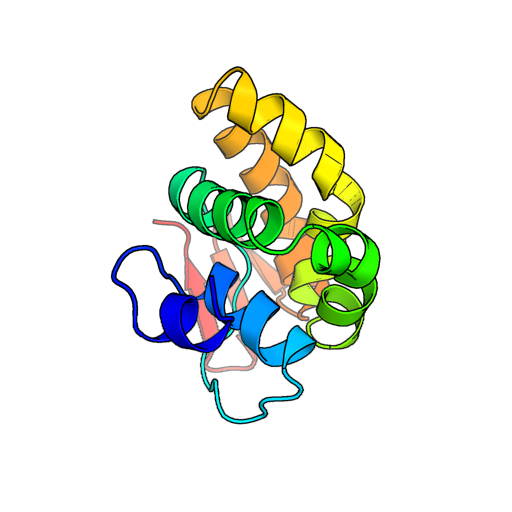 1 97 ? -9.003 -0.903 7.677 1.00 93.62 97 MET A O 1
ATOM 785 N N . GLU A 1 98 ? -9.888 1.087 8.217 1.00 91.44 98 GLU A N 1
ATOM 786 C CA . GLU A 1 98 ? -11.152 0.514 8.690 1.00 91.44 98 GLU A CA 1
ATOM 787 C C . GLU A 1 98 ? -11.920 -0.202 7.575 1.00 91.44 98 GLU A C 1
ATOM 789 O O . GLU A 1 98 ? -12.376 -1.332 7.758 1.00 91.44 98 GLU A O 1
ATOM 794 N N . GLU A 1 99 ? -12.012 0.423 6.401 1.00 94.88 99 GLU A N 1
ATOM 795 C CA . GLU A 1 99 ? -12.615 -0.196 5.222 1.00 94.88 99 GLU A CA 1
ATOM 796 C C . GLU A 1 99 ? -11.799 -1.404 4.754 1.00 94.88 99 GLU A C 1
ATOM 798 O O . GLU A 1 99 ? -12.375 -2.410 4.344 1.00 94.88 99 GLU A O 1
ATOM 803 N N . CYS A 1 100 ? -10.466 -1.332 4.836 1.00 95.69 100 CYS A N 1
ATOM 804 C CA . CYS A 1 100 ? -9.575 -2.416 4.422 1.00 95.69 100 CYS A CA 1
ATOM 805 C C . CYS A 1 100 ? -9.803 -3.657 5.290 1.00 95.69 100 CYS A C 1
ATOM 807 O O . CYS A 1 100 ? -10.016 -4.756 4.780 1.00 95.69 100 CYS A O 1
ATOM 809 N N . PHE A 1 101 ? -9.812 -3.484 6.613 1.00 93.69 101 PHE A N 1
ATOM 810 C CA . PHE A 1 101 ? -10.112 -4.559 7.554 1.00 93.69 101 PHE A CA 1
ATOM 811 C C . PHE A 1 101 ? -11.508 -5.143 7.321 1.00 93.69 101 PHE A C 1
ATOM 813 O O . PHE A 1 101 ? -11.649 -6.366 7.259 1.00 93.69 101 PHE A O 1
ATOM 820 N N . ALA A 1 102 ? -12.522 -4.297 7.127 1.00 93.12 102 ALA A N 1
ATOM 821 C CA . ALA A 1 102 ? -13.875 -4.753 6.827 1.00 93.12 102 ALA A CA 1
ATOM 822 C C . ALA A 1 102 ? -13.947 -5.558 5.515 1.00 93.12 102 ALA A C 1
ATOM 824 O O . ALA A 1 102 ? -14.586 -6.611 5.482 1.00 93.12 102 ALA A O 1
ATOM 825 N N . ALA A 1 103 ? -13.255 -5.114 4.460 1.00 94.50 103 ALA A N 1
ATOM 826 C CA . ALA A 1 103 ? -13.187 -5.812 3.175 1.00 94.50 103 ALA A CA 1
ATOM 827 C C . ALA A 1 103 ? -12.518 -7.194 3.286 1.00 94.50 103 ALA A C 1
ATOM 829 O O . ALA A 1 103 ? -12.896 -8.122 2.577 1.00 94.50 103 ALA A O 1
ATOM 830 N N . ASP A 1 104 ? -11.578 -7.357 4.219 1.00 92.31 104 ASP A N 1
ATOM 831 C CA . ASP A 1 104 ? -10.950 -8.642 4.546 1.00 92.31 104 ASP A CA 1
ATOM 832 C C . ASP A 1 104 ? -11.732 -9.455 5.607 1.00 92.31 104 ASP A C 1
ATOM 834 O O . ASP A 1 104 ? -11.248 -10.457 6.133 1.00 92.31 104 ASP A O 1
ATOM 838 N N . GLY A 1 105 ? -12.959 -9.050 5.948 1.00 92.44 105 GLY A N 1
ATOM 839 C CA . GLY A 1 105 ? -13.840 -9.789 6.858 1.00 92.44 105 GLY A CA 1
ATOM 840 C C . GLY A 1 105 ? -13.498 -9.654 8.345 1.00 92.44 105 GLY A C 1
ATOM 841 O O . GLY A 1 105 ? -13.982 -10.447 9.157 1.00 92.44 105 GLY A O 1
ATOM 842 N N . TRP A 1 106 ? -12.682 -8.669 8.722 1.00 93.19 106 TRP A N 1
ATOM 843 C CA . TRP A 1 106 ? -12.445 -8.336 10.124 1.00 93.19 106 TRP A CA 1
ATOM 844 C C . TRP A 1 106 ? -13.614 -7.544 10.703 1.00 93.19 106 TRP A C 1
ATOM 846 O O . TRP A 1 106 ? -14.255 -6.735 10.031 1.00 93.19 106 TRP A O 1
ATOM 856 N N . LYS A 1 107 ? -13.854 -7.739 11.996 1.00 91.81 107 LYS A N 1
ATOM 857 C CA . LYS A 1 107 ? -14.856 -7.012 12.771 1.00 91.81 107 LYS A CA 1
ATOM 858 C C . LYS A 1 107 ? -14.168 -6.083 13.752 1.00 91.81 107 LYS A C 1
ATOM 860 O O . LYS A 1 107 ? -13.292 -6.504 14.505 1.00 91.81 107 LYS A O 1
ATOM 865 N N . LYS A 1 108 ? -14.581 -4.819 13.756 1.00 89.56 108 LYS A N 1
ATOM 866 C CA . LYS A 1 108 ? -14.096 -3.828 14.715 1.00 89.56 108 LYS A CA 1
ATOM 867 C C . LYS A 1 108 ? -14.662 -4.149 16.095 1.00 89.56 108 LYS A C 1
ATOM 869 O O . LYS A 1 108 ? -15.877 -4.231 16.255 1.00 89.56 108 LYS A O 1
ATOM 874 N N . THR A 1 109 ? -13.793 -4.314 17.084 1.00 90.06 109 THR A N 1
ATOM 875 C CA . THR A 1 109 ? -14.176 -4.635 18.472 1.00 90.06 109 THR A CA 1
ATOM 876 C C . THR A 1 109 ? -13.914 -3.486 19.441 1.00 90.06 109 THR A C 1
ATOM 878 O O . THR A 1 109 ? -14.422 -3.486 20.559 1.00 90.06 109 THR A O 1
ATOM 881 N N . GLY A 1 110 ? -13.162 -2.473 19.011 1.00 85.12 110 GLY A N 1
ATOM 882 C CA . GLY A 1 110 ? -12.890 -1.261 19.774 1.00 85.12 110 GLY A CA 1
ATOM 883 C C . GLY A 1 110 ? -12.024 -0.285 18.983 1.00 85.12 110 GLY A C 1
ATOM 884 O O . GLY A 1 110 ? -11.686 -0.528 17.822 1.00 85.12 110 GLY A O 1
ATOM 885 N N . THR A 1 111 ? -11.646 0.829 19.607 1.00 83.69 111 THR A N 1
ATOM 886 C CA . THR A 1 111 ? -10.710 1.786 19.003 1.00 83.69 111 THR A CA 1
ATOM 887 C C . THR A 1 111 ? -9.394 1.082 18.675 1.00 83.69 111 THR A C 1
ATOM 889 O O . THR A 1 111 ? -8.762 0.498 19.555 1.00 83.69 111 THR A O 1
ATOM 892 N N . GLY A 1 112 ? -9.016 1.080 17.393 1.00 82.00 112 GLY A N 1
ATOM 893 C CA . GLY A 1 112 ? -7.804 0.416 16.910 1.00 82.00 112 GLY A CA 1
ATOM 894 C C . GLY A 1 112 ? -7.762 -1.101 17.131 1.00 82.00 112 GLY A C 1
ATOM 895 O O . GLY A 1 112 ? -6.678 -1.667 17.083 1.00 82.00 112 GLY A O 1
ATOM 896 N N . SER A 1 113 ? -8.889 -1.767 17.403 1.00 86.44 113 SER A N 1
ATOM 897 C CA . SER A 1 113 ? -8.933 -3.206 17.703 1.00 86.44 113 SER A CA 1
ATOM 898 C C . SER A 1 113 ? -9.895 -3.939 16.777 1.00 86.44 113 SER A C 1
ATOM 900 O O . SER A 1 113 ? -11.040 -3.516 16.594 1.00 86.44 113 SER A O 1
ATOM 902 N N . TRP A 1 114 ? -9.420 -5.046 16.211 1.00 89.94 114 TRP A N 1
ATOM 903 C CA . TRP A 1 114 ? -10.134 -5.829 15.207 1.00 89.94 114 TRP A CA 1
ATOM 904 C C . TRP A 1 114 ? -9.986 -7.324 15.477 1.00 89.94 114 TRP A C 1
ATOM 906 O O . TRP A 1 114 ? -8.950 -7.766 15.970 1.00 89.94 114 TRP A O 1
ATOM 916 N N . GLU A 1 115 ? -10.998 -8.111 15.122 1.00 92.19 115 GLU A N 1
ATOM 917 C CA . GLU A 1 115 ? -10.956 -9.573 15.202 1.00 92.19 115 GLU A CA 1
ATOM 918 C C . GLU A 1 115 ? -11.414 -10.242 13.902 1.00 92.19 115 GLU A C 1
ATOM 920 O O . GLU A 1 115 ? -12.277 -9.724 13.191 1.00 92.19 115 GLU A O 1
ATOM 925 N N . LYS A 1 116 ? -10.862 -11.417 13.599 1.00 89.31 116 LYS A N 1
ATOM 926 C CA . LYS A 1 116 ? -11.277 -12.259 12.470 1.00 89.31 116 LYS A CA 1
ATOM 927 C C . LYS A 1 116 ? -11.335 -13.713 12.925 1.00 89.31 116 LYS A C 1
ATOM 929 O O . LYS A 1 116 ? -10.366 -14.451 12.844 1.00 89.31 116 LYS A O 1
ATOM 934 N N . GLY A 1 117 ? -12.483 -14.142 13.441 1.00 82.88 117 GLY A N 1
ATOM 935 C CA . GLY A 1 117 ? -12.620 -15.472 14.045 1.00 82.88 117 GLY A CA 1
ATOM 936 C C . GLY A 1 117 ? -11.943 -15.584 15.424 1.00 82.88 117 GLY A C 1
ATOM 937 O O . GLY A 1 117 ? -11.511 -14.579 15.981 1.00 82.88 117 GLY A O 1
ATOM 938 N N . PRO A 1 118 ? -11.858 -16.794 16.007 1.00 72.12 118 PRO A N 1
ATOM 939 C CA . PRO A 1 118 ? -11.566 -16.973 17.435 1.00 72.12 118 PRO A CA 1
ATOM 940 C C . PRO A 1 118 ? -10.109 -16.709 17.851 1.00 72.12 118 PRO A C 1
ATOM 942 O O . PRO A 1 118 ? -9.830 -16.625 19.045 1.00 72.12 118 PRO A O 1
ATOM 945 N N . HIS A 1 119 ? -9.173 -16.606 16.902 1.00 76.88 119 HIS A N 1
ATOM 946 C CA . HIS A 1 119 ? -7.733 -16.542 17.200 1.00 76.88 119 HIS A CA 1
ATOM 947 C C . HIS A 1 119 ? -7.008 -15.335 16.603 1.00 76.88 119 HIS A C 1
ATOM 949 O O . HIS A 1 119 ? -5.867 -15.074 16.977 1.00 76.88 119 HIS A O 1
ATOM 955 N N . PHE A 1 120 ? -7.644 -14.586 15.703 1.00 81.50 120 PHE A N 1
ATOM 956 C CA . PHE A 1 120 ? -7.002 -13.453 15.049 1.00 81.50 120 PHE A CA 1
ATOM 957 C C . PHE A 1 120 ? -7.503 -12.163 15.672 1.00 81.50 120 PHE A C 1
ATOM 959 O O . PHE A 1 120 ? -8.642 -11.764 15.447 1.00 81.50 120 PHE A O 1
ATOM 966 N N . ILE A 1 121 ? -6.639 -11.526 16.458 1.00 83.25 121 ILE A N 1
ATOM 967 C CA . ILE A 1 121 ? -6.881 -10.219 17.064 1.00 83.25 121 ILE A CA 1
ATOM 968 C C . ILE A 1 121 ? -5.778 -9.287 16.583 1.00 83.25 121 ILE A C 1
ATOM 970 O O . ILE A 1 121 ? -4.595 -9.561 16.780 1.00 83.25 121 ILE A O 1
ATOM 974 N N . TRP A 1 122 ? -6.169 -8.175 15.977 1.00 84.31 122 TRP A N 1
ATOM 975 C CA . TRP A 1 122 ? -5.266 -7.109 15.580 1.00 84.31 122 TRP A CA 1
ATOM 976 C C . TRP A 1 122 ? -5.467 -5.894 16.480 1.00 84.31 122 TRP A C 1
ATOM 978 O O . TRP A 1 122 ? -6.594 -5.564 16.863 1.00 84.31 122 TRP A O 1
ATOM 988 N N . ARG A 1 123 ? -4.362 -5.229 16.820 1.00 83.38 123 ARG A N 1
ATOM 989 C CA . ARG A 1 123 ? -4.350 -3.985 17.590 1.00 83.38 123 ARG A CA 1
ATOM 990 C C . ARG A 1 123 ? -3.387 -2.997 16.945 1.00 83.38 123 ARG A C 1
ATOM 992 O O . ARG A 1 123 ? -2.235 -3.357 16.696 1.00 83.38 123 ARG A O 1
ATOM 999 N N . ALA A 1 124 ? -3.860 -1.777 16.714 1.00 75.00 124 ALA A N 1
ATOM 1000 C CA . ALA A 1 124 ? -3.020 -0.657 16.317 1.00 75.00 124 ALA A CA 1
ATOM 1001 C C . ALA A 1 124 ? -1.961 -0.428 17.405 1.00 75.00 124 ALA A C 1
ATOM 1003 O O . ALA A 1 124 ? -2.273 -0.529 18.596 1.00 75.00 124 ALA A O 1
ATOM 1004 N N . ARG A 1 125 ? -0.715 -0.196 16.989 1.00 61.22 125 ARG A N 1
ATOM 1005 C CA . ARG A 1 125 ? 0.392 0.124 17.898 1.00 61.22 125 ARG A CA 1
ATOM 1006 C C . ARG A 1 125 ? 0.459 1.616 18.169 1.00 61.22 125 ARG A C 1
ATOM 1008 O O . ARG A 1 125 ? 0.092 2.382 17.254 1.00 61.22 125 ARG A O 1
#

Sequence (125 aa):
MNPINWITGNDTGISSKAIWSVMMGADTISDTDVPHDPADFGRCYRLLKLFPEWRNRLDEVAAALPKWGPMVREWETMECLYEKDAATLYDFMQKLMEECFAADGWKKTGTGSWEKGPHFIWRAR

Foldseek 3Di:
DDLVCLVVDPLDDQALVLLSCQVVVNPPRPGHDHQQFLSSVVSNVVSCVVVVVSLVVCVSSCVVQVLCVLCNVCVVVLVVCSVPDRVVSNVVSVVSNVVSCVSNVWDDPDDQWIDDPDPDIGGDD